Protein AF-A0A1G0WGU2-F1 (afdb_monomer_lite)

Structure (mmCIF, N/CA/C/O backbone):
data_AF-A0A1G0WGU2-F1
#
_entry.id   AF-A0A1G0WGU2-F1
#
loop_
_atom_site.group_PDB
_atom_site.id
_atom_site.type_symbol
_atom_site.label_atom_id
_atom_site.label_alt_id
_atom_site.label_comp_id
_atom_site.label_asym_id
_atom_site.label_entity_id
_atom_site.label_seq_id
_atom_site.pdbx_PDB_ins_code
_atom_site.Cartn_x
_atom_site.Cartn_y
_atom_site.Cartn_z
_atom_site.occupancy
_atom_site.B_iso_or_equiv
_atom_site.auth_seq_id
_atom_site.auth_comp_id
_atom_site.auth_asym_id
_atom_site.auth_atom_id
_atom_site.pdbx_PDB_model_num
ATOM 1 N N . MET A 1 1 ? 39.665 5.969 -13.335 1.00 54.38 1 MET A N 1
ATOM 2 C CA . MET A 1 1 ? 38.772 5.675 -14.478 1.00 54.38 1 MET A CA 1
ATOM 3 C C . MET A 1 1 ? 37.534 4.979 -13.937 1.00 54.38 1 MET A C 1
ATOM 5 O O . MET A 1 1 ? 37.694 4.011 -13.209 1.00 54.38 1 MET A O 1
ATOM 9 N N . ARG A 1 2 ? 36.328 5.499 -14.197 1.00 67.38 2 ARG A N 1
ATOM 10 C CA . ARG A 1 2 ? 35.082 4.771 -13.900 1.00 67.38 2 ARG A CA 1
ATOM 11 C C . ARG A 1 2 ? 34.875 3.747 -15.016 1.00 67.38 2 ARG A C 1
ATOM 13 O O . ARG A 1 2 ? 34.998 4.119 -16.179 1.00 67.38 2 ARG A O 1
ATOM 20 N N . ASN A 1 3 ? 34.610 2.490 -14.667 1.00 77.25 3 ASN A N 1
ATOM 21 C CA . ASN A 1 3 ? 34.260 1.479 -15.663 1.00 77.25 3 ASN A CA 1
ATOM 22 C C . ASN A 1 3 ? 32.982 1.911 -16.404 1.00 77.25 3 ASN A C 1
ATOM 24 O O . ASN A 1 3 ? 32.063 2.417 -15.753 1.00 77.25 3 ASN A O 1
ATOM 28 N N . PRO A 1 4 ? 32.915 1.740 -17.735 1.00 77.88 4 PRO A N 1
ATOM 29 C CA . PRO A 1 4 ? 31.710 2.050 -18.490 1.00 77.88 4 PRO A CA 1
ATOM 30 C C . PRO A 1 4 ? 30.564 1.122 -18.064 1.00 77.88 4 PRO A C 1
ATOM 32 O O . PRO A 1 4 ? 30.757 -0.078 -17.861 1.00 77.88 4 PRO A O 1
ATOM 35 N N . ILE A 1 5 ? 29.372 1.698 -17.892 1.00 85.25 5 ILE A N 1
ATOM 36 C CA . ILE A 1 5 ? 28.139 0.942 -17.658 1.00 85.25 5 ILE A CA 1
ATOM 37 C C . ILE A 1 5 ? 27.708 0.354 -19.005 1.00 85.25 5 ILE A C 1
ATOM 39 O O . ILE A 1 5 ? 27.408 1.103 -19.928 1.00 85.25 5 ILE A O 1
ATOM 43 N N . ASN A 1 6 ? 27.690 -0.976 -19.113 1.00 89.81 6 ASN A N 1
ATOM 44 C CA . ASN A 1 6 ? 27.446 -1.686 -20.379 1.00 89.81 6 ASN A CA 1
ATOM 45 C C . ASN A 1 6 ? 26.095 -2.419 -20.430 1.00 89.81 6 ASN A C 1
ATOM 47 O O . ASN A 1 6 ? 25.751 -3.000 -21.455 1.00 89.81 6 ASN A O 1
ATOM 51 N N . HIS A 1 7 ? 25.338 -2.423 -19.330 1.00 90.00 7 HIS A N 1
ATOM 52 C CA . HIS A 1 7 ? 24.076 -3.150 -19.222 1.00 90.00 7 HIS A CA 1
ATOM 53 C C . HIS A 1 7 ? 23.037 -2.318 -18.478 1.00 90.00 7 HIS A C 1
ATOM 55 O O . HIS A 1 7 ? 23.354 -1.664 -17.484 1.00 90.00 7 HIS A O 1
ATOM 61 N N . ILE A 1 8 ? 21.799 -2.387 -18.959 1.00 87.31 8 ILE A N 1
ATOM 62 C CA . ILE A 1 8 ? 20.619 -1.798 -18.330 1.00 87.31 8 ILE A CA 1
ATOM 63 C C . ILE A 1 8 ? 19.648 -2.943 -18.065 1.00 87.31 8 ILE A C 1
ATOM 65 O O . ILE A 1 8 ? 19.418 -3.778 -18.939 1.00 87.31 8 ILE A O 1
ATOM 69 N N . VAL A 1 9 ? 19.109 -2.991 -16.849 1.00 88.94 9 VAL A N 1
ATOM 70 C CA . VAL A 1 9 ? 18.044 -3.923 -16.479 1.00 88.94 9 VAL A CA 1
ATOM 71 C C . VAL A 1 9 ? 16.773 -3.112 -16.317 1.00 88.94 9 VAL A C 1
ATOM 73 O O . VAL A 1 9 ? 16.692 -2.260 -15.434 1.00 88.94 9 VAL A O 1
ATOM 76 N N . GLU A 1 10 ? 15.800 -3.379 -17.179 1.00 86.56 10 GLU A N 1
ATOM 77 C CA . GLU A 1 10 ? 14.462 -2.811 -17.082 1.00 86.56 10 GLU A CA 1
ATOM 78 C C . GLU A 1 10 ? 13.547 -3.811 -16.372 1.00 86.56 10 GLU A C 1
ATOM 80 O O . GLU A 1 10 ? 13.511 -4.996 -16.713 1.00 86.56 10 GLU A O 1
ATOM 85 N N . ALA A 1 11 ? 12.837 -3.342 -15.350 1.00 88.06 11 ALA A N 1
ATOM 86 C CA . ALA A 1 11 ? 11.879 -4.135 -14.601 1.00 88.06 11 ALA A CA 1
ATOM 87 C C . ALA A 1 11 ? 10.636 -3.289 -14.334 1.00 88.06 11 ALA A C 1
ATOM 89 O O . ALA A 1 11 ? 10.743 -2.173 -13.829 1.00 88.06 11 ALA A O 1
ATOM 90 N N . ASP A 1 12 ? 9.471 -3.853 -14.645 1.00 84.56 12 ASP A N 1
ATOM 91 C CA . ASP A 1 12 ? 8.168 -3.253 -14.375 1.00 84.56 12 ASP A CA 1
ATOM 92 C C . ASP A 1 12 ? 7.338 -4.161 -13.459 1.00 84.56 12 ASP A C 1
ATOM 94 O O . ASP A 1 12 ? 7.449 -5.392 -13.496 1.00 84.56 12 ASP A O 1
ATOM 98 N N . ILE A 1 13 ? 6.499 -3.553 -12.619 1.00 84.12 13 ILE A N 1
ATOM 99 C CA . ILE A 1 13 ? 5.621 -4.286 -11.705 1.00 84.12 13 ILE A CA 1
ATOM 100 C C . ILE A 1 13 ? 4.237 -4.386 -12.333 1.00 84.12 13 ILE A C 1
ATOM 102 O O . ILE A 1 13 ? 3.398 -3.490 -12.211 1.00 84.12 13 ILE A O 1
ATOM 106 N N . LYS A 1 14 ? 3.967 -5.541 -12.939 1.00 82.62 14 LYS A N 1
ATOM 107 C CA . LYS A 1 14 ? 2.660 -5.837 -13.525 1.00 82.62 14 LYS A CA 1
ATOM 108 C C . LYS A 1 14 ? 1.546 -5.728 -12.478 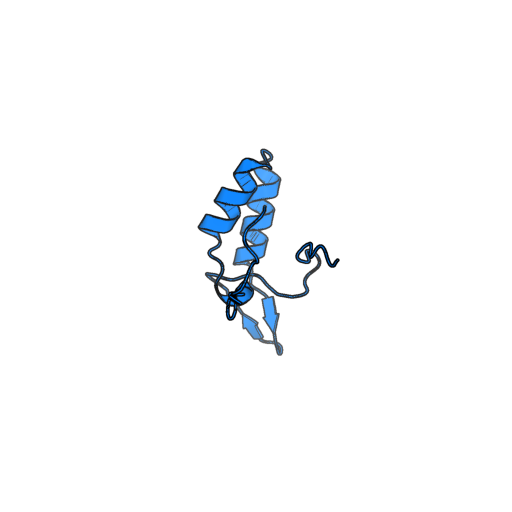1.00 82.62 14 LYS A C 1
ATOM 110 O O . LYS A 1 14 ? 1.523 -6.481 -11.506 1.00 82.62 14 LYS A O 1
ATOM 115 N N . GLY A 1 15 ? 0.592 -4.828 -12.717 1.00 79.38 15 GLY A N 1
ATOM 116 C CA . GLY A 1 15 ? -0.618 -4.703 -11.899 1.00 79.38 15 GLY A CA 1
ATOM 117 C C . GLY A 1 15 ? -0.335 -4.332 -10.441 1.00 79.38 15 GLY A C 1
ATOM 118 O O . GLY A 1 15 ? -0.977 -4.876 -9.542 1.00 79.38 15 GLY A O 1
ATOM 119 N N . PHE A 1 16 ? 0.641 -3.449 -10.186 1.00 82.44 16 PHE A N 1
ATOM 120 C CA . PHE A 1 16 ? 0.993 -2.998 -8.831 1.00 82.44 16 PHE A CA 1
ATOM 121 C C . PHE A 1 16 ? -0.238 -2.558 -8.025 1.00 82.44 16 PHE A C 1
ATOM 123 O O . PHE A 1 16 ? -0.476 -3.040 -6.917 1.00 82.44 16 PHE A O 1
ATOM 130 N N . PHE A 1 17 ? -1.053 -1.681 -8.614 1.00 80.56 17 PHE A N 1
ATOM 131 C CA . PHE A 1 17 ? -2.230 -1.126 -7.955 1.00 80.56 17 PHE A CA 1
ATOM 132 C C . PHE A 1 17 ? -3.345 -2.149 -7.758 1.00 80.56 17 PHE A C 1
ATOM 134 O O . PHE A 1 17 ? -4.145 -1.961 -6.860 1.00 80.56 17 PHE A O 1
ATOM 141 N N . ASP A 1 18 ? -3.368 -3.255 -8.496 1.00 81.00 18 ASP A N 1
ATOM 142 C CA . ASP A 1 18 ? -4.366 -4.313 -8.296 1.00 81.00 18 ASP A CA 1
ATOM 143 C C . ASP A 1 18 ? -3.941 -5.306 -7.205 1.00 81.00 18 ASP A C 1
ATOM 145 O O . ASP A 1 18 ? -4.762 -6.040 -6.654 1.00 81.00 18 ASP A O 1
ATOM 149 N N . ASN A 1 19 ? -2.642 -5.358 -6.889 1.00 84.06 19 ASN A N 1
ATOM 150 C CA . ASN A 1 19 ? -2.059 -6.431 -6.082 1.00 84.06 19 ASN A CA 1
ATOM 151 C C . ASN A 1 19 ? -1.391 -5.977 -4.781 1.00 84.06 19 ASN A C 1
ATOM 153 O O . ASN A 1 19 ? -0.989 -6.833 -3.993 1.00 84.06 19 ASN A O 1
ATOM 157 N N . VAL A 1 20 ? -1.270 -4.673 -4.520 1.00 87.31 20 VAL A N 1
ATOM 158 C CA . VAL A 1 20 ? -0.613 -4.185 -3.298 1.00 87.31 20 VAL A CA 1
ATOM 159 C C . VAL A 1 20 ? -1.335 -4.666 -2.031 1.00 87.31 20 VAL A C 1
ATOM 161 O O . VAL A 1 20 ? -2.551 -4.554 -1.898 1.00 87.31 20 VAL A O 1
ATOM 164 N N . SER A 1 21 ? -0.591 -5.213 -1.069 1.00 89.44 21 SER A N 1
ATOM 165 C CA . SER A 1 21 ? -1.166 -5.623 0.217 1.00 89.44 21 SER A CA 1
ATOM 166 C C . SER A 1 21 ? -1.519 -4.395 1.055 1.00 89.44 21 SER A C 1
ATOM 168 O O . SER A 1 21 ? -0.661 -3.545 1.302 1.00 89.44 21 SER A O 1
ATOM 170 N N . HIS A 1 22 ? -2.763 -4.322 1.540 1.00 90.06 22 HIS A N 1
ATOM 171 C CA . HIS A 1 22 ? -3.190 -3.257 2.454 1.00 90.06 22 HIS A CA 1
ATOM 172 C C . HIS A 1 22 ? -2.384 -3.278 3.750 1.00 90.06 22 HIS A C 1
ATOM 174 O O . HIS A 1 22 ? -1.981 -2.226 4.230 1.00 90.06 22 HIS A O 1
ATOM 180 N N . GLU A 1 23 ? -2.101 -4.461 4.297 1.00 91.81 23 GLU A N 1
ATOM 181 C CA . GLU A 1 23 ? -1.348 -4.595 5.547 1.00 91.81 23 GLU A CA 1
ATOM 182 C C . GLU A 1 23 ? 0.067 -4.023 5.411 1.00 91.81 23 GLU A C 1
ATOM 184 O O . GLU A 1 23 ? 0.504 -3.226 6.242 1.00 91.81 23 GLU A O 1
ATOM 189 N N . LEU A 1 24 ? 0.772 -4.389 4.334 1.00 93.62 24 LEU A N 1
ATOM 190 C CA . LEU A 1 24 ? 2.110 -3.859 4.071 1.00 93.62 24 LEU A CA 1
ATOM 191 C C . LEU A 1 24 ? 2.064 -2.354 3.804 1.00 93.62 24 LEU A C 1
ATOM 193 O O . LEU A 1 24 ? 2.905 -1.621 4.320 1.00 93.62 24 LEU A O 1
ATOM 197 N N . LEU A 1 25 ? 1.070 -1.879 3.048 1.00 92.38 25 LEU A N 1
ATOM 198 C CA . LEU A 1 25 ? 0.909 -0.456 2.761 1.00 92.38 25 LEU A CA 1
ATOM 199 C C . LEU A 1 25 ? 0.709 0.364 4.044 1.00 92.38 25 LEU A C 1
ATOM 201 O O . LEU A 1 25 ? 1.385 1.376 4.224 1.00 92.38 25 LEU A O 1
ATOM 205 N N . ILE A 1 26 ? -0.156 -0.086 4.957 1.00 94.56 26 ILE A N 1
ATOM 206 C CA . ILE A 1 26 ? -0.373 0.583 6.248 1.00 94.56 26 ILE A CA 1
ATOM 207 C C . ILE A 1 26 ? 0.906 0.569 7.094 1.00 94.56 26 ILE A C 1
ATOM 209 O O . ILE A 1 26 ? 1.309 1.628 7.577 1.00 94.56 26 ILE A O 1
ATOM 213 N N . LYS A 1 27 ? 1.613 -0.567 7.180 1.00 95.50 27 LYS A N 1
ATOM 214 C CA . LYS A 1 27 ? 2.911 -0.659 7.879 1.00 95.50 27 LYS A CA 1
ATOM 215 C C . LYS A 1 27 ? 3.941 0.341 7.344 1.00 95.50 27 LYS A C 1
ATOM 217 O O . LYS A 1 27 ? 4.683 0.940 8.117 1.00 95.50 27 LYS A O 1
ATOM 222 N N . PHE A 1 28 ? 3.990 0.563 6.028 1.00 94.94 28 PHE A N 1
ATOM 223 C CA . PHE A 1 28 ? 4.882 1.572 5.448 1.00 94.94 28 PHE A CA 1
ATOM 224 C C . PHE A 1 28 ? 4.456 3.006 5.778 1.00 94.94 28 PHE A C 1
ATOM 226 O O . PHE A 1 28 ? 5.314 3.862 6.005 1.00 94.94 28 PHE A O 1
ATOM 233 N N . LEU A 1 29 ? 3.152 3.286 5.822 1.00 94.75 29 LEU A N 1
ATOM 234 C CA . LEU A 1 29 ? 2.637 4.610 6.176 1.00 94.75 29 LEU A CA 1
ATOM 235 C C . LEU A 1 29 ? 2.924 4.964 7.643 1.00 94.75 29 LEU A C 1
ATOM 237 O O . LEU A 1 29 ? 3.313 6.099 7.918 1.00 94.75 29 LEU A O 1
ATOM 241 N N . GLU A 1 30 ? 2.843 4.001 8.563 1.00 96.31 30 GLU A N 1
ATOM 242 C CA . GLU A 1 30 ? 3.153 4.155 10.001 1.00 96.31 30 GLU A CA 1
ATOM 243 C C . GLU A 1 30 ? 4.589 4.631 10.293 1.00 96.31 30 GLU A C 1
ATOM 245 O O . GLU A 1 30 ? 4.874 5.224 11.347 1.00 96.31 30 GLU A O 1
ATOM 250 N N . ILE A 1 31 ? 5.514 4.406 9.351 1.00 97.00 31 ILE A N 1
ATOM 251 C CA . ILE A 1 31 ? 6.893 4.902 9.442 1.00 97.00 31 ILE A CA 1
ATOM 252 C C . ILE A 1 31 ? 6.900 6.436 9.491 1.00 97.00 31 ILE A C 1
ATOM 254 O O . ILE A 1 31 ? 7.698 7.017 10.226 1.00 97.00 31 ILE A O 1
ATOM 258 N N . ARG A 1 32 ? 6.006 7.099 8.742 1.00 95.88 32 ARG A N 1
ATOM 259 C CA . ARG A 1 32 ? 5.968 8.568 8.614 1.00 95.88 32 ARG A CA 1
ATOM 260 C C . ARG A 1 32 ? 4.742 9.226 9.242 1.00 95.88 32 ARG A C 1
ATOM 262 O O . ARG A 1 32 ? 4.832 10.381 9.644 1.00 95.88 32 ARG A O 1
ATOM 269 N N . ILE A 1 33 ? 3.619 8.523 9.338 1.00 95.19 33 ILE A N 1
ATOM 270 C CA . ILE A 1 33 ? 2.357 9.042 9.872 1.00 95.19 33 ILE A CA 1
ATOM 271 C C . ILE A 1 33 ? 2.135 8.438 11.259 1.00 95.19 33 ILE A C 1
ATOM 273 O O . ILE A 1 33 ? 2.046 7.222 11.401 1.00 95.19 33 ILE A O 1
ATOM 277 N N . LYS A 1 34 ? 2.055 9.288 12.290 1.00 95.50 34 LYS A N 1
ATOM 278 C CA . LYS A 1 34 ? 1.761 8.871 13.676 1.00 95.50 34 LYS A CA 1
ATOM 279 C C . LYS A 1 34 ? 0.296 9.035 14.073 1.00 95.50 34 LYS A C 1
ATOM 281 O O . LYS A 1 34 ? -0.118 8.483 15.086 1.00 95.50 34 LYS A O 1
ATOM 286 N N . ASP A 1 35 ? -0.480 9.772 13.282 1.00 97.44 35 ASP A N 1
ATOM 287 C CA . ASP A 1 35 ? -1.910 9.957 13.513 1.00 97.44 35 ASP A CA 1
ATOM 288 C C . ASP A 1 35 ? -2.674 8.660 13.204 1.00 97.44 35 ASP A C 1
ATOM 290 O O . ASP A 1 35 ? -2.833 8.257 12.048 1.00 97.44 35 ASP A O 1
ATOM 294 N N . SER A 1 36 ? -3.162 8.012 14.260 1.00 95.38 36 SER A N 1
ATOM 295 C CA . SER A 1 36 ? -3.933 6.774 14.167 1.00 95.38 36 SER A CA 1
ATOM 296 C C . SER A 1 36 ? -5.286 6.967 13.482 1.00 95.38 36 SER A C 1
ATOM 298 O O . SER A 1 36 ? -5.745 6.058 12.790 1.00 95.38 36 SER A O 1
ATOM 300 N N . SER A 1 37 ? -5.910 8.140 13.604 1.00 96.75 37 SER A N 1
ATOM 301 C CA . SER A 1 37 ? -7.196 8.438 12.963 1.00 96.75 37 SER A CA 1
ATOM 302 C C . SER A 1 37 ? -7.030 8.534 11.450 1.00 96.75 37 SER A C 1
ATOM 304 O O . SER A 1 37 ? -7.840 7.990 10.696 1.00 96.75 37 SER A O 1
ATOM 306 N N . MET A 1 38 ? -5.938 9.153 10.995 1.00 94.88 38 MET A N 1
ATOM 307 C CA . MET A 1 38 ? -5.589 9.216 9.575 1.00 94.88 38 MET A CA 1
ATOM 308 C C . MET A 1 38 ? -5.315 7.820 9.000 1.00 94.88 38 MET A C 1
ATOM 310 O O . MET A 1 38 ? -5.858 7.469 7.953 1.00 94.88 38 MET A O 1
ATOM 314 N N . LEU A 1 39 ? -4.536 6.988 9.697 1.00 95.56 39 LEU A N 1
ATOM 315 C CA . LEU A 1 39 ? -4.257 5.610 9.268 1.00 95.56 39 LEU A CA 1
ATOM 316 C C . LEU A 1 39 ? -5.528 4.749 9.209 1.00 95.56 39 LEU A C 1
ATOM 318 O O . LEU A 1 39 ? -5.723 3.978 8.263 1.00 95.56 39 LEU A O 1
ATOM 322 N N . GLN A 1 40 ? -6.432 4.909 10.178 1.00 94.56 40 GLN A N 1
ATOM 323 C CA . GLN A 1 40 ? -7.733 4.238 10.170 1.00 94.56 40 GLN A CA 1
ATOM 324 C C . GLN A 1 40 ? -8.602 4.685 8.995 1.00 94.56 40 GLN A C 1
ATOM 326 O O . GLN A 1 40 ? -9.260 3.850 8.375 1.00 94.56 40 GLN A O 1
ATOM 331 N N . LEU A 1 41 ? -8.603 5.980 8.671 1.00 93.25 41 LEU A N 1
ATOM 332 C CA . LEU A 1 41 ? -9.340 6.504 7.525 1.00 93.25 41 LEU A CA 1
ATOM 333 C C . LEU A 1 41 ? -8.812 5.904 6.218 1.00 93.25 41 LEU A C 1
ATOM 335 O O . LEU A 1 41 ? -9.600 5.382 5.433 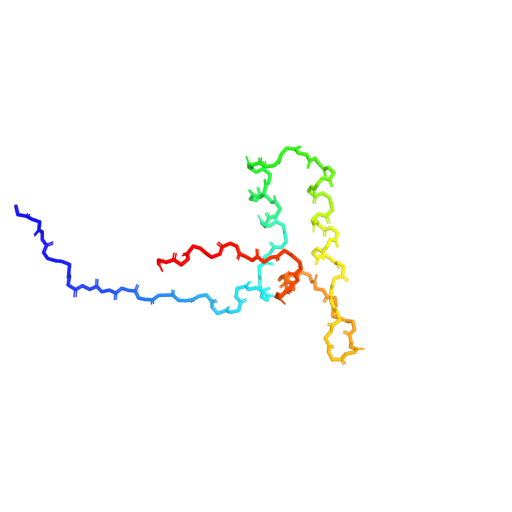1.00 93.25 41 LEU A O 1
ATOM 339 N N . ILE A 1 42 ? -7.492 5.891 6.024 1.00 91.56 42 ILE A N 1
ATOM 340 C CA . ILE A 1 42 ? -6.851 5.275 4.851 1.00 91.56 42 ILE A CA 1
ATOM 341 C C . ILE A 1 42 ? -7.216 3.788 4.759 1.00 91.56 42 ILE A C 1
ATOM 343 O O . ILE A 1 42 ? -7.628 3.319 3.702 1.00 91.56 42 ILE A O 1
ATOM 347 N N . THR A 1 43 ? -7.155 3.055 5.873 1.00 91.12 43 THR A N 1
ATOM 348 C CA . THR A 1 43 ? -7.534 1.632 5.919 1.00 91.12 43 THR A CA 1
ATOM 349 C C . THR A 1 43 ? -8.989 1.414 5.501 1.00 91.12 43 THR A C 1
ATOM 351 O O . THR A 1 43 ? -9.285 0.489 4.746 1.00 91.12 43 THR A O 1
ATOM 354 N N . LYS A 1 44 ? -9.912 2.264 5.969 1.00 89.88 44 LYS A N 1
ATOM 355 C CA . LYS A 1 44 ? -11.327 2.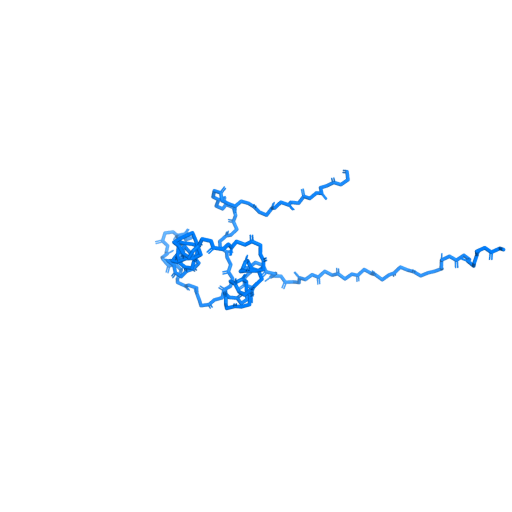197 5.575 1.00 89.88 44 LYS A CA 1
ATOM 356 C C . LYS A 1 44 ? -11.501 2.460 4.083 1.00 89.88 44 LYS A C 1
ATOM 358 O O . LYS A 1 44 ? -12.240 1.724 3.442 1.00 89.88 44 LYS A O 1
ATOM 363 N N . PHE A 1 45 ? -10.791 3.442 3.528 1.00 87.25 45 PHE A N 1
ATOM 364 C CA . PHE A 1 45 ? -10.810 3.717 2.089 1.00 87.25 45 PHE A CA 1
ATOM 365 C C . PHE A 1 45 ? -10.322 2.529 1.259 1.00 87.25 45 PHE A C 1
ATOM 367 O O . PHE A 1 45 ? -10.956 2.184 0.269 1.00 87.25 45 PHE A O 1
ATOM 374 N N . LEU A 1 46 ? -9.241 1.872 1.682 1.00 86.06 46 LEU A N 1
ATOM 375 C CA . LEU A 1 46 ? -8.713 0.690 0.997 1.00 86.06 46 LEU A CA 1
ATOM 376 C C . LEU A 1 46 ? -9.714 -0.478 0.989 1.00 86.06 46 LEU A C 1
ATOM 378 O O . LEU A 1 46 ? -9.834 -1.173 -0.016 1.00 86.06 46 LEU A O 1
ATOM 382 N N . LYS A 1 47 ? -10.461 -0.666 2.085 1.00 84.81 47 LYS A N 1
ATOM 383 C CA . LYS A 1 47 ? -11.437 -1.760 2.242 1.00 84.81 47 LYS A CA 1
ATOM 384 C C . LYS A 1 47 ? -12.821 -1.472 1.665 1.00 84.81 47 LYS A C 1
ATOM 386 O O . LYS A 1 47 ? -13.556 -2.414 1.389 1.00 84.81 47 LYS A O 1
ATOM 391 N N . ALA A 1 48 ? -13.196 -0.203 1.509 1.00 83.75 48 ALA A N 1
ATOM 392 C CA . ALA A 1 48 ? -14.519 0.190 1.023 1.00 83.75 48 ALA A CA 1
ATOM 393 C C . ALA A 1 48 ? -14.802 -0.291 -0.412 1.00 83.75 48 ALA A C 1
ATOM 395 O O . ALA A 1 48 ? -15.964 -0.372 -0.807 1.00 83.75 48 ALA A O 1
ATOM 396 N N . GLY A 1 49 ? -13.754 -0.638 -1.168 1.00 77.31 49 GLY A N 1
ATOM 397 C CA . GLY A 1 49 ? -13.875 -1.001 -2.573 1.00 77.31 49 GLY A CA 1
ATOM 398 C C . GLY A 1 49 ? -14.111 0.221 -3.460 1.00 77.31 49 GLY A C 1
ATOM 399 O O . GLY A 1 49 ? -13.927 1.364 -3.040 1.00 77.31 49 GLY A O 1
ATOM 400 N N . TYR A 1 50 ? -14.498 -0.018 -4.707 1.00 77.38 50 TYR A N 1
ATOM 401 C CA . TYR A 1 50 ? -14.843 1.031 -5.664 1.00 77.38 50 TYR A CA 1
ATOM 402 C C . TYR A 1 50 ? -15.972 0.569 -6.583 1.00 77.38 50 TYR A C 1
ATOM 404 O O . TYR A 1 50 ? -16.272 -0.620 -6.673 1.00 77.38 50 TYR A O 1
ATOM 412 N N . ILE A 1 51 ? -16.622 1.528 -7.239 1.00 81.25 51 ILE A N 1
ATOM 413 C CA . ILE A 1 51 ? -17.588 1.233 -8.294 1.00 81.25 51 ILE A CA 1
ATOM 414 C C . ILE A 1 51 ? -16.840 1.227 -9.619 1.00 81.25 51 ILE A C 1
ATOM 416 O O . ILE A 1 51 ? -16.211 2.224 -9.972 1.00 81.25 51 ILE A O 1
ATOM 420 N N . ASP A 1 52 ? -16.952 0.126 -10.349 1.00 79.25 52 ASP A N 1
ATOM 421 C CA . ASP A 1 52 ? -16.516 0.024 -11.736 1.00 79.25 52 ASP A CA 1
ATOM 422 C C . ASP A 1 52 ? -17.623 -0.618 -12.565 1.00 79.25 52 ASP A C 1
ATOM 424 O O . ASP A 1 52 ? -18.233 -1.601 -12.147 1.00 79.25 52 ASP A O 1
ATOM 428 N N . ASN A 1 53 ? -17.940 -0.022 -13.714 1.00 84.25 53 ASN A N 1
ATOM 429 C CA . ASN A 1 53 ? -19.034 -0.462 -14.587 1.00 84.25 53 ASN A CA 1
ATOM 430 C C . ASN A 1 53 ? -20.368 -0.727 -13.844 1.00 84.25 53 ASN A C 1
ATOM 432 O O . ASN A 1 53 ? -21.048 -1.718 -14.099 1.00 84.25 53 ASN A O 1
ATOM 436 N N . ASN A 1 54 ? -20.743 0.162 -12.913 1.00 84.69 54 ASN A N 1
ATOM 437 C CA . ASN A 1 54 ? -21.920 0.053 -12.030 1.00 84.69 54 ASN A CA 1
ATOM 438 C C . ASN A 1 54 ? -21.930 -1.156 -11.072 1.00 84.69 54 ASN A C 1
ATOM 440 O O . ASN A 1 54 ? -22.958 -1.438 -10.453 1.00 84.69 54 AS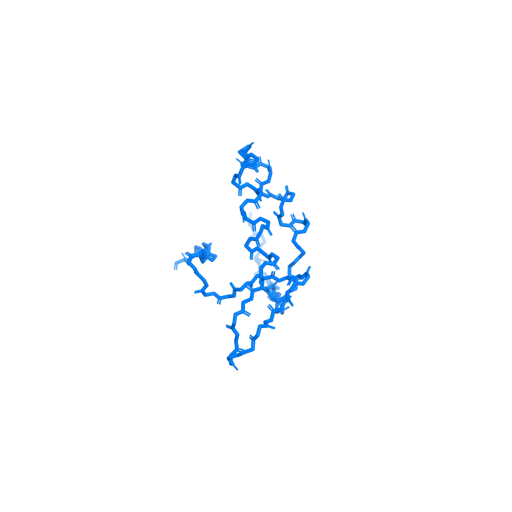N A O 1
ATOM 444 N N . LEU A 1 55 ? -20.804 -1.843 -10.900 1.00 80.44 55 LEU A N 1
ATOM 445 C CA . LEU A 1 55 ? -20.653 -2.951 -9.966 1.00 80.44 55 LEU A CA 1
ATOM 446 C C . LEU A 1 55 ? -19.787 -2.524 -8.781 1.00 80.44 55 LEU A C 1
ATOM 448 O O . LEU A 1 55 ? -18.761 -1.865 -8.947 1.00 80.44 55 LEU A O 1
ATOM 452 N N . LEU A 1 56 ? -20.206 -2.912 -7.574 1.00 80.06 56 LEU A N 1
ATOM 453 C CA . LEU A 1 56 ? -19.385 -2.756 -6.378 1.00 80.06 56 LEU A CA 1
ATOM 454 C C . LEU A 1 56 ? -18.281 -3.808 -6.389 1.00 80.06 56 LEU A C 1
ATOM 456 O O . LEU A 1 56 ? -18.542 -5.000 -6.237 1.00 80.06 56 LEU A O 1
ATOM 460 N N . VAL A 1 57 ? -17.046 -3.343 -6.530 1.00 77.56 57 VAL A N 1
ATOM 461 C CA . VAL A 1 57 ? -15.846 -4.165 -6.447 1.00 77.56 57 VAL A CA 1
ATOM 462 C C . VAL A 1 57 ? -15.269 -4.021 -5.046 1.00 77.56 57 VAL A C 1
ATOM 464 O O . VAL A 1 57 ? -14.655 -3.009 -4.706 1.00 77.56 57 VAL A O 1
ATOM 467 N N . THR A 1 58 ? -15.473 -5.036 -4.210 1.00 74.94 58 THR A N 1
ATOM 468 C CA . THR A 1 58 ? -14.777 -5.156 -2.924 1.00 74.94 58 THR A CA 1
ATOM 469 C C . THR A 1 58 ? -13.364 -5.670 -3.154 1.00 74.94 58 THR A C 1
ATOM 471 O O . THR A 1 58 ? -13.177 -6.609 -3.927 1.00 74.94 58 THR A O 1
ATOM 474 N N . SER A 1 59 ? -12.377 -5.103 -2.463 1.00 68.94 59 SER A N 1
ATOM 475 C CA . SER A 1 59 ? -10.974 -5.463 -2.672 1.00 68.94 59 SER A CA 1
ATOM 476 C C . SER A 1 59 ? -10.296 -5.838 -1.360 1.00 68.94 59 SER A C 1
ATOM 478 O O . SER A 1 59 ? -10.235 -5.029 -0.438 1.00 68.94 59 SER A O 1
ATOM 480 N N . GLU A 1 60 ? -9.751 -7.054 -1.283 1.00 75.38 60 GLU A N 1
ATOM 481 C CA . GLU A 1 60 ? -8.893 -7.487 -0.163 1.00 75.38 60 GLU A CA 1
ATOM 482 C C . GLU A 1 60 ? 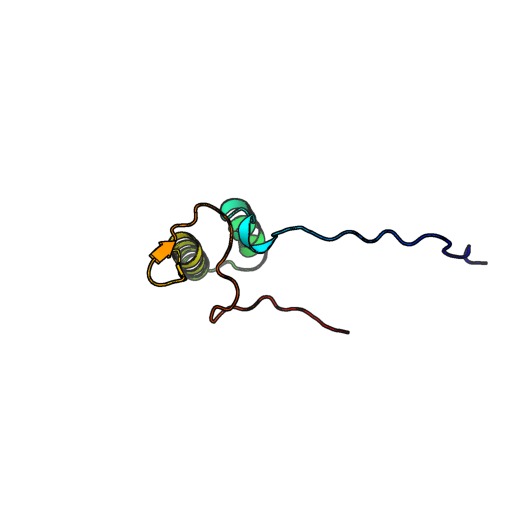-7.415 -7.090 -0.355 1.00 75.38 60 GLU A C 1
ATOM 484 O O . GLU A 1 60 ? -6.598 -7.1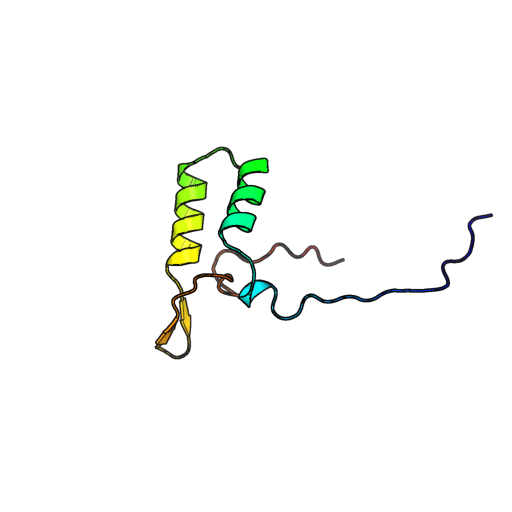94 0.558 1.00 75.38 60 GLU A O 1
ATOM 489 N N . LYS A 1 61 ? -7.068 -6.629 -1.560 1.00 73.94 61 LYS A N 1
ATOM 490 C CA . LYS A 1 61 ? -5.747 -6.144 -1.979 1.00 73.94 61 LYS A CA 1
ATOM 491 C C . LYS A 1 61 ? -5.915 -5.091 -3.073 1.00 73.94 61 LYS A C 1
ATOM 493 O O . LYS A 1 61 ? -7.004 -4.942 -3.613 1.00 73.94 61 LYS A O 1
ATOM 498 N N . GLY A 1 62 ? -4.859 -4.372 -3.414 1.00 72.31 62 GLY A N 1
ATOM 499 C CA . GLY A 1 62 ? -4.915 -3.319 -4.420 1.00 72.31 62 GLY A CA 1
ATOM 500 C C . GLY A 1 62 ? -5.489 -1.999 -3.894 1.00 72.31 62 GLY A C 1
ATOM 501 O O . GLY A 1 62 ? -5.985 -1.906 -2.775 1.00 72.31 62 GLY A O 1
ATOM 502 N N . THR A 1 63 ? -5.417 -0.948 -4.693 1.00 78.50 63 THR A N 1
ATOM 503 C CA . THR A 1 63 ? -5.980 0.374 -4.420 1.00 78.50 63 THR A CA 1
ATOM 504 C C . THR A 1 63 ? -6.677 0.870 -5.678 1.00 78.50 63 THR A C 1
ATOM 506 O O . THR A 1 63 ? -6.140 0.684 -6.769 1.00 78.50 63 THR A O 1
ATOM 509 N N . ALA A 1 64 ? -7.806 1.564 -5.546 1.00 74.56 64 ALA A N 1
ATOM 510 C CA . ALA A 1 64 ? -8.483 2.145 -6.701 1.00 74.56 64 ALA A CA 1
ATOM 511 C C . ALA A 1 64 ? -7.560 3.128 -7.450 1.00 74.56 64 ALA A C 1
ATOM 513 O O . ALA A 1 64 ? -7.081 4.111 -6.877 1.00 74.56 64 ALA A O 1
ATOM 514 N N . GLN A 1 65 ? -7.309 2.870 -8.736 1.00 69.19 65 GLN A N 1
ATOM 515 C CA . GLN A 1 65 ? -6.549 3.782 -9.587 1.00 69.19 65 GLN A CA 1
ATOM 516 C C . GLN A 1 65 ? -7.416 4.984 -9.981 1.00 69.19 65 GLN A C 1
ATOM 518 O O . GLN A 1 65 ? -8.531 4.828 -10.464 1.00 69.19 65 GLN A O 1
ATOM 523 N N . GLY A 1 66 ? -6.894 6.200 -9.800 1.00 64.12 66 GLY A N 1
ATOM 524 C CA . GLY A 1 66 ? -7.549 7.423 -10.283 1.00 64.12 66 GLY A CA 1
ATOM 525 C C . GLY A 1 66 ? -8.483 8.133 -9.295 1.00 64.12 66 GLY A C 1
ATOM 526 O O . GLY A 1 66 ? -9.098 9.125 -9.679 1.00 64.12 66 GLY A O 1
ATOM 527 N N . GLY A 1 67 ? -8.557 7.693 -8.033 1.00 64.00 67 GLY A N 1
ATOM 528 C CA . GLY A 1 67 ? -9.266 8.416 -6.968 1.00 64.00 67 GLY A CA 1
ATOM 529 C C . GLY A 1 67 ? -8.621 9.761 -6.581 1.00 64.00 67 GLY A C 1
ATOM 530 O O . GLY A 1 67 ? -7.597 10.168 -7.130 1.00 64.00 67 GLY A O 1
ATOM 531 N N . LEU A 1 68 ? -9.206 10.454 -5.592 1.00 63.34 68 LEU A N 1
ATOM 532 C CA . LEU A 1 68 ? -8.723 11.758 -5.088 1.00 63.34 68 LEU A CA 1
ATOM 533 C C . LEU A 1 68 ? -7.268 11.715 -4.584 1.00 63.34 68 LEU A C 1
ATOM 535 O O . LEU A 1 68 ? -6.549 12.709 -4.670 1.00 63.34 68 LEU A O 1
ATOM 539 N N . CYS A 1 69 ? -6.824 10.555 -4.098 1.00 64.81 69 CYS A N 1
ATOM 540 C CA . CYS A 1 69 ? -5.432 10.290 -3.760 1.00 64.81 69 CYS A CA 1
ATOM 541 C C . CYS A 1 69 ? -4.747 9.599 -4.944 1.00 64.81 69 CYS A C 1
ATOM 543 O O . CYS A 1 69 ? -4.904 8.396 -5.145 1.00 64.81 69 CYS A O 1
ATOM 545 N N . LYS A 1 70 ? -3.980 10.361 -5.728 1.00 64.44 70 LYS A N 1
ATOM 546 C CA . LYS A 1 70 ? -3.125 9.819 -6.793 1.00 64.44 70 LYS A CA 1
ATOM 547 C C . LYS A 1 70 ? -1.735 9.491 -6.255 1.00 64.44 70 LYS A C 1
ATOM 549 O O . LYS A 1 70 ? -1.248 10.144 -5.333 1.00 64.44 70 LYS A O 1
ATOM 554 N N . ALA A 1 71 ? -1.084 8.500 -6.861 1.00 70.12 71 ALA A N 1
ATOM 555 C CA . ALA A 1 71 ? 0.327 8.250 -6.612 1.00 70.12 71 ALA A CA 1
ATOM 556 C C . ALA A 1 71 ? 1.146 9.489 -7.002 1.00 70.12 71 ALA A C 1
ATOM 558 O O . ALA A 1 71 ? 0.971 10.046 -8.089 1.00 70.12 71 ALA A O 1
ATOM 559 N N . LEU A 1 72 ? 2.042 9.918 -6.111 1.00 74.25 72 LEU A N 1
ATOM 560 C CA . LEU A 1 72 ? 3.001 10.968 -6.423 1.00 74.25 72 LEU A CA 1
ATOM 561 C C . LEU A 1 72 ? 4.090 10.371 -7.319 1.00 74.25 72 LEU A C 1
ATOM 563 O O . LEU A 1 72 ? 5.094 9.852 -6.833 1.00 74.25 72 LEU A O 1
ATOM 567 N N . HIS A 1 73 ? 3.884 10.436 -8.630 1.00 63.66 73 HIS A N 1
ATOM 568 C CA . HIS A 1 73 ? 4.942 10.171 -9.594 1.00 63.66 73 HIS A CA 1
ATOM 569 C C . HIS A 1 73 ? 5.791 11.434 -9.738 1.00 63.66 73 HIS A C 1
ATOM 571 O O . HIS A 1 73 ? 5.312 12.460 -10.218 1.00 63.66 73 HIS A O 1
ATOM 577 N N . LYS A 1 74 ? 7.056 11.374 -9.310 1.00 49.88 74 LYS A N 1
ATOM 578 C CA . LYS A 1 74 ? 8.055 12.343 -9.762 1.00 49.88 74 LYS A CA 1
ATOM 579 C C . LYS A 1 74 ? 8.450 11.934 -11.177 1.00 49.88 74 LYS A C 1
ATOM 581 O O . LYS A 1 74 ? 9.235 11.006 -11.334 1.00 49.88 74 LYS A O 1
ATOM 586 N N . GLY A 1 75 ? 7.831 12.561 -12.173 1.00 51.84 75 GLY A N 1
ATOM 587 C CA . GLY A 1 75 ? 8.418 12.595 -13.508 1.00 51.84 75 GLY A CA 1
ATOM 588 C C . GLY A 1 75 ? 9.718 13.393 -13.449 1.00 51.84 75 GLY A C 1
ATOM 589 O O . GLY A 1 75 ? 9.795 14.363 -12.687 1.00 51.84 75 GLY A O 1
ATOM 590 N N . GLU A 1 76 ? 10.727 12.939 -14.187 1.00 41.69 76 GLU A N 1
ATOM 591 C CA . GLU A 1 76 ? 11.815 13.819 -14.627 1.00 41.69 76 GLU A CA 1
ATOM 592 C C . GLU A 1 76 ? 11.264 14.927 -15.534 1.00 41.69 76 GLU A C 1
ATOM 594 O O . GLU A 1 76 ? 10.304 14.648 -16.294 1.00 41.69 76 GLU A O 1
#

Sequence (76 aa):
MRNPINHIVEADIKGFFDNVSHELLIKFLEIRIKDSSMLQLITKFLKAGYIDNNLLVTSEKGTAQGGLCKALHKGE

pLDDT: mean 81.84, std 12.27, range [41.69, 97.44]

Foldseek 3Di:
DDDDDDDDDDDDDPPCQQAAALVVVLVVVVVPDVDPVVSVVVSCQQQQADADPNDGDGHNHGHDAPPPDHDPDPDD

Radius of gyration: 17.26 Å; chains: 1; bounding box: 61×21×34 Å

Secondary structure (DSSP, 8-state):
-PPPP--------TTHHHH--HHHHHHHHHTT---HHHHHHHHHHHHS-EEETTEEE--SS---TTSSS-------